Protein AF-A0A1I1NM70-F1 (afdb_monomer_lite)

pLDDT: mean 79.46, std 13.64, range [44.12, 96.5]

Foldseek 3Di:
DDDDDDDDDPDDDPDDDDDDPDPDPPPVVVVVVVVVVVVVVVVVVVVVVVVVVVVVVVVVVVVVVVVVVVVVVVVVVVVVVVVVVVVVVVVVVVVVVVVVVVVVCVCPDPVVVVVCCCPPVVDDDDDPVNDDDDDPPDPPCPVVPD

Radius of gyration: 61.26 Å; chains: 1; bounding box: 135×23×159 Å

Sequence (146 aa):
MAGREYDYIKGNTVVKPSRKSVVTKPKKKQSDLQRVKKSKNKRVKNETIETRKSTLMISIVILSLGIFVIGGDAKVYNMQKKVTDVSTQISSAQETNEALKVKLLKFGSLENIKKNSEEKLSMIVPTKKDIAKIDFSENYFENVRK

Secondary structure (DSSP, 8-state):
----------S---SPPPPPP-----HHHHHHHHHHHHHHHHHHHHHHHHHHHHHHHHHHHHHHHHHHHHHHHHHHHHHHHHHHHHHHHHHHHHHHHHHHHHHHHHHSSHHHHHHHHHHHS---PPPTTT------SS-TTGGG--

Organism: NCBI:txid119641

Structure (mmCIF, N/CA/C/O backbone):
data_AF-A0A1I1NM70-F1
#
_entry.id   AF-A0A1I1NM70-F1
#
loop_
_atom_site.group_PDB
_atom_site.id
_atom_site.type_symbol
_atom_site.label_atom_id
_atom_site.label_alt_id
_atom_site.label_comp_id
_atom_site.label_asym_id
_atom_site.label_entity_id
_atom_site.label_seq_id
_atom_site.pdbx_PDB_ins_code
_atom_site.Cartn_x
_atom_site.Cartn_y
_atom_site.Cartn_z
_atom_site.occupancy
_atom_site.B_iso_or_equiv
_atom_site.auth_seq_id
_atom_site.auth_comp_id
_atom_site.auth_asym_id
_atom_site.auth_atom_id
_atom_site.pdbx_PDB_model_num
ATOM 1 N N . MET A 1 1 ? 65.548 10.050 -50.792 1.00 44.12 1 MET A N 1
ATOM 2 C CA . MET A 1 1 ? 66.484 9.822 -51.913 1.00 44.12 1 MET A CA 1
ATOM 3 C C . MET A 1 1 ? 65.778 8.957 -52.944 1.00 44.12 1 MET A C 1
ATOM 5 O O . MET A 1 1 ? 65.352 7.871 -52.589 1.00 44.12 1 MET A O 1
ATOM 9 N N . ALA A 1 2 ? 65.579 9.448 -54.167 1.00 44.22 2 ALA A N 1
ATOM 10 C CA . ALA A 1 2 ? 65.074 8.637 -55.276 1.00 44.22 2 ALA A CA 1
ATOM 11 C C . ALA A 1 2 ? 65.999 8.882 -56.473 1.00 44.22 2 ALA A C 1
ATOM 13 O O . ALA A 1 2 ? 65.968 9.955 -57.081 1.00 44.22 2 ALA A O 1
ATOM 14 N N . GLY A 1 3 ? 66.902 7.926 -56.703 1.00 49.38 3 GLY A N 1
ATOM 15 C CA . GLY A 1 3 ? 67.853 7.938 -57.807 1.00 49.38 3 GLY A CA 1
ATOM 16 C C . GLY A 1 3 ? 67.106 7.872 -59.133 1.00 49.38 3 GLY A C 1
ATOM 17 O O . GLY A 1 3 ? 66.206 7.056 -59.306 1.00 49.38 3 GLY A O 1
ATOM 18 N N . ARG A 1 4 ? 67.433 8.790 -60.042 1.00 59.56 4 ARG A N 1
ATOM 19 C CA . ARG A 1 4 ? 66.891 8.805 -61.400 1.00 59.56 4 ARG A CA 1
ATOM 20 C C . ARG A 1 4 ? 67.797 7.935 -62.263 1.00 59.56 4 ARG A C 1
ATOM 22 O O . ARG A 1 4 ? 68.930 8.330 -62.520 1.00 59.56 4 ARG A O 1
ATOM 29 N N . GLU A 1 5 ? 67.309 6.769 -62.663 1.00 56.03 5 GLU A N 1
ATOM 30 C CA . GLU A 1 5 ? 67.957 5.940 -63.679 1.00 56.03 5 GLU A CA 1
ATOM 31 C C . GLU A 1 5 ? 67.785 6.603 -65.050 1.00 56.03 5 GLU A C 1
ATOM 33 O O . GLU A 1 5 ? 66.685 7.016 -65.428 1.00 56.03 5 GLU A O 1
ATOM 38 N N . TYR A 1 6 ? 68.894 6.746 -65.772 1.00 58.41 6 TYR A N 1
ATOM 39 C CA . TYR A 1 6 ? 68.922 7.220 -67.150 1.00 58.41 6 TYR A CA 1
ATOM 40 C C . TYR A 1 6 ? 69.507 6.100 -68.010 1.00 58.41 6 TYR A C 1
ATOM 42 O O . TYR A 1 6 ? 70.611 5.635 -67.731 1.00 58.41 6 TYR A O 1
ATOM 50 N N . ASP A 1 7 ? 68.791 5.696 -69.060 1.00 54.09 7 ASP A N 1
ATOM 51 C CA . ASP A 1 7 ? 69.349 4.839 -70.108 1.00 54.09 7 ASP A CA 1
ATOM 52 C C . ASP A 1 7 ? 70.300 5.676 -70.970 1.00 54.09 7 ASP A C 1
ATOM 54 O O . ASP A 1 7 ? 69.874 6.550 -71.731 1.00 54.09 7 ASP A O 1
ATOM 58 N N . TYR A 1 8 ? 71.603 5.430 -70.838 1.00 56.12 8 TYR A N 1
ATOM 59 C CA . TYR A 1 8 ? 72.620 6.044 -71.686 1.00 56.12 8 TYR A CA 1
ATOM 60 C C . TYR A 1 8 ? 72.863 5.163 -72.910 1.00 56.12 8 TYR A C 1
ATOM 62 O O . TYR A 1 8 ? 73.500 4.115 -72.822 1.00 56.12 8 TYR A O 1
ATOM 70 N N . ILE A 1 9 ? 72.393 5.611 -74.072 1.00 56.50 9 ILE A N 1
ATOM 71 C CA . ILE A 1 9 ? 72.704 4.980 -75.357 1.00 56.50 9 ILE A CA 1
ATOM 72 C C . ILE A 1 9 ? 74.000 5.608 -75.888 1.00 56.50 9 ILE A C 1
ATOM 74 O O . ILE A 1 9 ? 74.065 6.816 -76.111 1.00 56.50 9 ILE A O 1
ATOM 78 N N . LYS A 1 10 ? 75.053 4.802 -76.069 1.00 53.62 10 LYS A N 1
ATOM 79 C CA . LYS A 1 10 ? 76.337 5.245 -76.639 1.00 53.62 10 LYS A CA 1
ATOM 80 C C . LYS A 1 10 ? 76.267 5.242 -78.173 1.00 53.62 10 LYS A C 1
ATOM 82 O O . LYS A 1 10 ? 76.348 4.186 -78.788 1.00 53.62 10 LYS A O 1
ATOM 87 N N . GLY A 1 11 ? 76.137 6.426 -78.773 1.00 60.84 11 GLY A N 1
ATOM 88 C CA . GLY A 1 11 ? 76.180 6.664 -80.223 1.00 60.84 11 GLY A CA 1
ATOM 89 C C . GLY A 1 11 ? 75.861 8.125 -80.571 1.00 60.84 11 GLY A C 1
ATOM 90 O O . GLY A 1 11 ? 75.335 8.853 -79.731 1.00 60.84 11 GLY A O 1
ATOM 91 N N . ASN A 1 12 ? 76.193 8.579 -81.787 1.00 64.56 12 ASN A N 1
ATOM 92 C CA . ASN A 1 12 ? 75.953 9.961 -82.229 1.00 64.56 12 ASN A CA 1
ATOM 93 C C . ASN A 1 12 ? 74.453 10.220 -82.465 1.00 64.56 12 ASN A C 1
ATOM 95 O O . ASN A 1 12 ? 73.936 10.003 -83.559 1.00 64.56 12 ASN A O 1
ATOM 99 N N . THR A 1 13 ? 73.741 10.670 -81.433 1.00 57.06 13 THR A N 1
ATOM 100 C CA . THR A 1 13 ? 72.324 11.047 -81.512 1.00 57.06 13 THR A CA 1
ATOM 101 C C . THR A 1 13 ? 72.177 12.569 -81.547 1.00 57.06 13 THR A C 1
ATOM 103 O O . THR A 1 13 ? 72.145 13.224 -80.508 1.00 57.06 13 THR A O 1
ATOM 106 N N . VAL A 1 14 ? 72.029 13.131 -82.751 1.00 56.53 14 VAL A N 1
ATOM 107 C CA . VAL A 1 14 ? 71.741 14.563 -83.013 1.00 56.53 14 VAL A CA 1
ATOM 108 C C . VAL A 1 14 ? 70.280 14.942 -82.683 1.00 56.53 14 VAL A C 1
ATOM 110 O O . VAL A 1 14 ? 69.845 16.070 -82.897 1.00 56.53 14 VAL A O 1
ATOM 113 N N . VAL A 1 15 ? 69.492 14.038 -82.095 1.00 61.62 15 VAL A N 1
ATOM 114 C CA . VAL A 1 15 ? 68.088 14.300 -81.750 1.00 61.62 15 VAL A CA 1
ATOM 115 C C . VAL A 1 15 ? 67.907 14.259 -80.235 1.00 61.62 15 VAL A C 1
ATOM 117 O O . VAL A 1 15 ? 68.105 13.235 -79.587 1.00 61.62 15 VAL A O 1
ATOM 120 N N . LYS A 1 16 ? 67.543 15.419 -79.676 1.00 59.25 16 LYS A N 1
ATOM 121 C CA . LYS A 1 16 ? 67.317 15.677 -78.247 1.00 59.25 16 LYS A CA 1
ATOM 122 C C . LYS A 1 16 ? 66.402 14.602 -77.628 1.00 59.25 16 LYS A C 1
ATOM 124 O O . LYS A 1 16 ? 65.295 14.411 -78.138 1.00 59.25 16 LYS A O 1
ATOM 129 N N . PRO A 1 17 ? 66.796 13.932 -76.526 1.00 63.31 17 PRO A N 1
ATOM 130 C CA . PRO A 1 17 ? 65.972 12.893 -75.919 1.00 63.31 17 PRO A CA 1
ATOM 131 C C . PRO A 1 17 ? 64.638 13.480 -75.440 1.00 63.31 17 PRO A C 1
ATOM 133 O O . PRO A 1 17 ? 64.590 14.438 -74.663 1.00 63.31 17 PRO A O 1
ATOM 136 N N . SER A 1 18 ? 63.543 12.907 -75.941 1.00 60.72 18 SER A N 1
ATOM 137 C CA . SER A 1 18 ? 62.180 13.295 -75.585 1.00 60.72 18 SER A CA 1
ATOM 138 C C . SER A 1 18 ? 61.847 12.831 -74.167 1.00 60.72 18 SER A C 1
ATOM 140 O O . SER A 1 18 ? 62.003 11.662 -73.809 1.00 60.72 18 SER A O 1
ATOM 142 N N . ARG A 1 19 ? 61.379 13.766 -73.337 1.00 57.84 19 ARG A N 1
ATOM 143 C CA . ARG A 1 19 ? 60.963 13.508 -71.955 1.00 57.84 19 ARG A CA 1
ATOM 144 C C . ARG A 1 19 ? 59.649 12.721 -71.990 1.00 57.84 19 ARG A C 1
ATOM 146 O O . ARG A 1 19 ? 58.640 13.260 -72.441 1.00 57.84 19 ARG A O 1
ATOM 153 N N . LYS A 1 20 ? 59.617 11.481 -71.480 1.00 58.12 20 LYS A N 1
ATOM 154 C CA . LYS A 1 20 ? 58.338 10.788 -71.239 1.00 58.12 20 LYS A CA 1
ATOM 155 C C . LYS A 1 20 ? 57.509 11.648 -70.283 1.00 58.12 20 LYS A C 1
ATOM 157 O O . LYS A 1 20 ? 57.949 11.951 -69.172 1.00 58.12 20 LYS A O 1
ATOM 162 N N . SER A 1 21 ? 56.341 12.092 -70.739 1.00 52.53 21 SER A N 1
ATOM 163 C CA . SER A 1 21 ? 55.411 12.851 -69.913 1.00 52.53 21 SER A CA 1
ATOM 164 C C . SER A 1 21 ? 54.972 11.973 -68.744 1.00 52.53 21 SER A C 1
ATOM 166 O O . SER A 1 21 ? 54.626 10.802 -68.907 1.00 52.53 21 SER A O 1
ATOM 168 N N . VAL A 1 22 ? 55.027 12.531 -67.535 1.00 57.44 22 VAL A N 1
ATOM 169 C CA . VAL A 1 22 ? 54.484 11.881 -66.342 1.00 57.44 22 VAL A CA 1
ATOM 170 C C . VAL A 1 22 ? 53.010 11.615 -66.625 1.00 57.44 22 VAL A C 1
ATOM 172 O O . VAL A 1 22 ? 52.237 12.561 -66.792 1.00 57.44 22 VAL A O 1
ATOM 175 N N . VAL A 1 23 ? 52.627 10.337 -66.716 1.00 57.12 23 VAL A N 1
ATOM 176 C CA . VAL A 1 23 ? 51.231 9.921 -66.877 1.00 57.12 23 VAL A CA 1
ATOM 177 C C . VAL A 1 23 ? 50.465 10.434 -65.661 1.00 57.12 23 VAL A C 1
ATOM 179 O O . VAL A 1 23 ? 50.438 9.823 -64.593 1.00 57.12 23 VAL A O 1
ATOM 182 N N . THR A 1 24 ? 49.877 11.617 -65.805 1.00 58.94 24 THR A N 1
ATOM 183 C CA . THR A 1 24 ? 49.069 12.235 -64.764 1.00 58.94 24 THR A CA 1
ATOM 184 C C . THR A 1 24 ? 47.765 11.457 -64.749 1.00 58.94 24 THR A C 1
ATOM 186 O O . THR A 1 24 ? 46.991 11.528 -65.704 1.00 58.94 24 THR A O 1
ATOM 189 N N . LYS A 1 25 ? 47.538 10.646 -63.704 1.00 58.91 25 LYS A N 1
ATOM 190 C CA . LYS A 1 25 ? 46.290 9.879 -63.565 1.00 58.91 25 LYS A CA 1
ATOM 191 C C . LYS A 1 25 ? 45.101 10.829 -63.795 1.00 58.91 25 LYS A C 1
ATOM 193 O O . LYS A 1 25 ? 45.075 11.902 -63.188 1.00 58.91 25 LYS A O 1
ATOM 198 N N . PRO A 1 26 ? 44.128 10.476 -64.654 1.00 63.34 26 PRO A N 1
ATOM 199 C CA . PRO A 1 26 ? 43.073 11.403 -65.048 1.00 63.34 26 PRO A CA 1
ATOM 200 C C . PRO A 1 26 ? 42.281 11.858 -63.817 1.00 63.34 26 PRO A C 1
ATOM 202 O O . PRO A 1 26 ? 41.738 11.025 -63.087 1.00 63.34 26 PRO A O 1
ATOM 205 N N . LYS A 1 27 ? 42.197 13.179 -63.592 1.00 62.09 27 LYS A N 1
ATOM 206 C CA . LYS A 1 27 ? 41.511 13.796 -62.436 1.00 62.09 27 LYS A CA 1
ATOM 207 C C . LYS A 1 27 ? 40.074 13.276 -62.247 1.00 62.09 27 LYS A C 1
ATOM 209 O O . LYS A 1 27 ? 39.661 13.062 -61.109 1.00 62.09 27 LYS A O 1
ATOM 214 N N . LYS A 1 28 ? 39.359 12.970 -63.344 1.00 62.47 28 LYS A N 1
ATOM 215 C CA . LYS A 1 28 ? 38.020 12.340 -63.326 1.00 62.47 28 LYS A CA 1
ATOM 216 C C . LYS A 1 28 ? 37.995 11.009 -62.558 1.00 62.47 28 LYS A C 1
ATOM 218 O O . LYS A 1 28 ? 37.137 10.796 -61.710 1.00 62.47 28 LYS A O 1
ATOM 223 N N . LYS A 1 29 ? 39.001 10.148 -62.750 1.00 67.38 29 LYS A N 1
ATOM 224 C CA . LYS A 1 29 ? 39.061 8.834 -62.087 1.00 67.38 29 LYS A CA 1
ATOM 225 C C . LYS A 1 29 ? 39.241 8.963 -60.568 1.00 67.38 29 LYS A C 1
ATOM 227 O O . LYS A 1 29 ? 38.726 8.140 -59.822 1.00 67.38 29 LYS A O 1
ATOM 232 N N . GLN A 1 30 ? 39.925 10.006 -60.086 1.00 70.38 30 GLN A N 1
ATOM 233 C CA . GLN A 1 30 ? 40.035 10.278 -58.646 1.00 70.38 30 GLN A CA 1
ATOM 234 C C . GLN A 1 30 ? 38.749 10.860 -58.048 1.00 70.38 30 GLN A C 1
ATOM 236 O O . GLN A 1 30 ? 38.370 10.448 -56.950 1.00 70.38 30 GLN A O 1
ATOM 241 N N . SER A 1 31 ? 38.064 11.780 -58.738 1.00 74.25 31 SER A N 1
ATOM 242 C CA . SER A 1 31 ? 36.797 12.336 -58.242 1.00 74.25 31 SER A CA 1
ATOM 243 C C . SER A 1 31 ? 35.705 11.273 -58.143 1.00 74.25 31 SER A C 1
ATOM 245 O O . SER A 1 31 ? 34.957 11.255 -57.165 1.00 74.25 31 SER A O 1
ATOM 247 N N . ASP A 1 32 ? 35.660 10.343 -59.096 1.00 79.06 32 ASP A N 1
ATOM 248 C CA . ASP A 1 32 ? 34.676 9.259 -59.103 1.00 79.06 32 ASP A CA 1
ATOM 249 C C . ASP A 1 32 ? 34.942 8.260 -57.970 1.00 79.06 32 ASP A C 1
ATOM 251 O O . ASP A 1 32 ? 34.029 7.901 -57.225 1.00 79.06 32 ASP A O 1
ATOM 255 N N . LEU A 1 33 ? 36.211 7.911 -57.722 1.00 77.06 33 LEU A N 1
ATOM 256 C CA . LEU A 1 33 ? 36.601 7.094 -56.566 1.00 77.06 33 LEU A CA 1
ATOM 257 C C . LEU A 1 33 ? 36.244 7.763 -55.228 1.00 77.06 33 LEU A C 1
ATOM 259 O O . LEU A 1 33 ? 35.811 7.086 -54.294 1.00 77.06 33 LEU A O 1
ATOM 263 N N . GLN A 1 34 ? 36.385 9.088 -55.116 1.00 79.88 34 GLN A N 1
ATOM 264 C CA . GLN A 1 34 ? 35.972 9.822 -53.916 1.00 79.88 34 GLN A CA 1
ATOM 265 C C . GLN A 1 34 ? 34.447 9.848 -53.743 1.00 79.88 34 GLN A C 1
ATOM 267 O O . GLN A 1 34 ? 33.965 9.720 -52.617 1.00 79.88 34 GLN A O 1
ATOM 272 N N . ARG A 1 35 ? 33.679 9.970 -54.833 1.00 80.88 35 ARG A N 1
ATOM 273 C CA . ARG A 1 35 ? 32.208 9.903 -54.803 1.00 80.88 35 ARG A CA 1
ATOM 274 C C . ARG A 1 35 ? 31.720 8.530 -54.346 1.00 80.88 35 ARG A C 1
ATOM 276 O O . ARG A 1 35 ? 30.877 8.469 -53.455 1.00 80.88 35 ARG A O 1
ATOM 283 N N . VAL A 1 36 ? 32.312 7.452 -54.864 1.00 80.94 36 VAL A N 1
ATOM 284 C CA . VAL A 1 36 ? 31.992 6.072 -54.454 1.00 80.94 36 VAL A CA 1
ATOM 285 C C . VAL A 1 36 ? 32.359 5.818 -52.987 1.00 80.94 36 VAL A C 1
ATOM 287 O O . VAL A 1 36 ? 31.592 5.202 -52.253 1.00 80.94 36 VAL A O 1
ATOM 290 N N . LYS A 1 37 ? 33.501 6.329 -52.506 1.00 80.81 37 LYS A N 1
ATOM 291 C CA . LYS A 1 37 ? 33.854 6.236 -51.076 1.00 80.81 37 LYS A CA 1
ATOM 292 C C . LYS A 1 37 ? 32.874 7.011 -50.189 1.00 80.81 37 LYS A C 1
ATOM 294 O O . LYS A 1 37 ? 32.457 6.505 -49.150 1.00 80.81 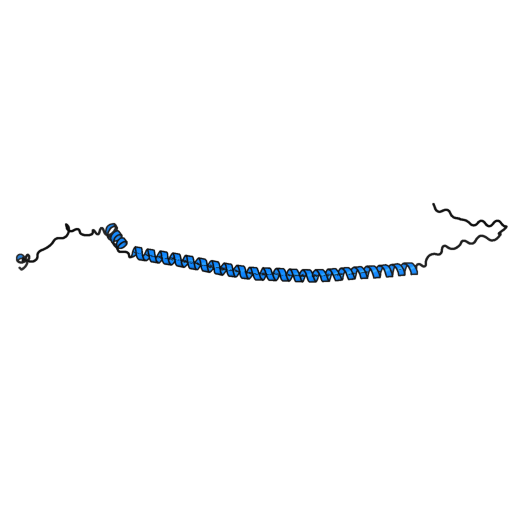37 LYS A O 1
ATOM 299 N N . LYS A 1 38 ? 32.464 8.216 -50.601 1.00 79.94 38 LYS A N 1
ATOM 300 C CA . LYS A 1 38 ? 31.481 9.026 -49.862 1.00 79.94 38 LYS A CA 1
ATOM 301 C C . LYS A 1 38 ? 30.102 8.365 -49.823 1.00 79.94 38 LYS A C 1
ATOM 303 O O . LYS A 1 38 ? 29.476 8.390 -48.768 1.00 79.94 38 LYS A O 1
ATOM 308 N N . SER A 1 39 ? 29.631 7.769 -50.920 1.00 79.94 39 SER A N 1
ATOM 309 C CA . SER A 1 39 ? 28.336 7.075 -50.942 1.00 79.94 39 SER A CA 1
ATOM 310 C C . SER A 1 39 ? 28.348 5.807 -50.085 1.00 79.94 39 SER A C 1
ATOM 312 O O . SER A 1 39 ? 27.417 5.606 -49.309 1.00 79.94 39 SER A O 1
ATOM 314 N N . LYS A 1 4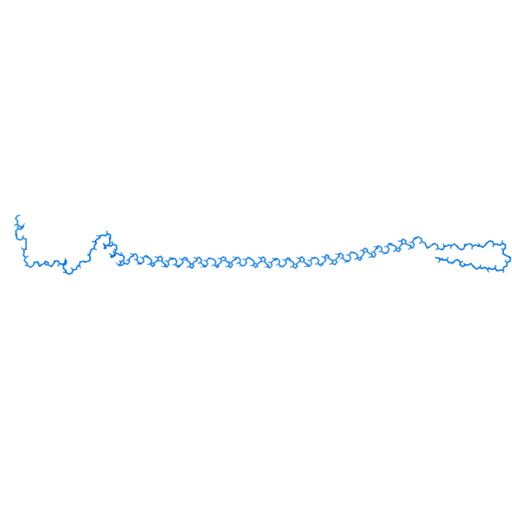0 ? 29.432 5.016 -50.123 1.00 80.62 40 LYS A N 1
ATOM 315 C CA . LYS A 1 40 ? 29.618 3.865 -49.221 1.00 80.62 40 LYS A CA 1
ATOM 316 C C . LYS A 1 40 ? 29.618 4.285 -47.750 1.00 80.62 40 LYS A C 1
ATOM 318 O O . LYS A 1 40 ? 28.870 3.722 -46.960 1.00 80.62 40 LYS A O 1
ATOM 323 N N . ASN A 1 41 ? 30.370 5.328 -47.395 1.00 80.12 41 ASN A N 1
ATOM 324 C CA . ASN A 1 41 ? 30.412 5.819 -46.013 1.00 80.12 41 ASN A CA 1
ATOM 325 C C . ASN A 1 41 ? 29.061 6.376 -45.541 1.00 80.12 41 ASN A C 1
ATOM 327 O O . ASN A 1 41 ? 28.719 6.223 -44.373 1.00 80.12 41 ASN A O 1
ATOM 331 N N . LYS A 1 42 ? 28.283 7.017 -46.424 1.00 81.50 42 LYS A N 1
ATOM 332 C CA . LYS A 1 42 ? 26.915 7.454 -46.103 1.00 81.50 42 LYS A CA 1
ATOM 333 C C . LYS A 1 42 ? 25.990 6.265 -45.852 1.00 81.50 42 LYS A C 1
ATOM 335 O O . LYS A 1 42 ? 25.238 6.295 -44.889 1.00 81.50 42 LYS A O 1
ATOM 340 N N . ARG A 1 43 ? 26.085 5.213 -46.667 1.00 78.81 43 ARG A N 1
ATOM 341 C CA . ARG A 1 43 ? 25.276 4.001 -46.507 1.00 78.81 43 ARG A CA 1
ATOM 342 C C . ARG A 1 43 ? 25.561 3.287 -45.182 1.00 78.81 43 ARG A C 1
ATOM 344 O O . ARG A 1 43 ? 24.631 3.062 -44.426 1.00 78.81 43 ARG A O 1
ATOM 351 N N . VAL A 1 44 ? 26.834 3.076 -44.840 1.00 81.38 44 VAL A N 1
ATOM 352 C CA . VAL A 1 44 ? 27.230 2.468 -43.551 1.00 81.38 44 VAL A CA 1
ATOM 353 C C . VAL A 1 44 ? 26.782 3.327 -42.357 1.00 81.38 44 VAL A C 1
ATOM 355 O O . VAL A 1 44 ? 26.324 2.812 -41.337 1.00 81.38 44 VAL A O 1
ATOM 358 N N . LYS A 1 45 ? 26.854 4.661 -42.472 1.00 80.12 45 LYS A N 1
ATOM 359 C CA . LYS A 1 45 ? 26.326 5.564 -41.436 1.00 80.12 45 LYS A CA 1
ATOM 360 C C . LYS A 1 45 ? 24.809 5.452 -41.293 1.00 80.12 45 LYS A C 1
ATOM 362 O O . LYS A 1 45 ? 24.317 5.421 -40.174 1.00 80.12 45 LYS A O 1
ATOM 367 N N . ASN A 1 46 ? 24.076 5.364 -42.395 1.00 81.12 46 ASN A N 1
ATOM 368 C CA . ASN A 1 46 ? 22.624 5.217 -42.347 1.00 81.12 46 ASN A CA 1
ATOM 369 C C . ASN A 1 46 ? 22.220 3.864 -41.744 1.00 81.12 46 ASN A C 1
ATOM 371 O O . ASN A 1 46 ? 21.390 3.843 -40.844 1.00 81.12 46 ASN A O 1
ATOM 375 N N . GLU A 1 47 ? 22.885 2.774 -42.135 1.00 80.62 47 GLU A N 1
ATOM 376 C CA . GLU A 1 47 ? 22.653 1.429 -41.585 1.00 80.62 47 GLU A CA 1
ATOM 377 C C . GLU A 1 47 ? 22.919 1.384 -40.065 1.00 80.62 47 GLU A C 1
ATOM 379 O O . GLU A 1 47 ? 22.136 0.827 -39.299 1.00 80.62 47 GLU A O 1
ATOM 384 N N . THR A 1 48 ? 23.978 2.047 -39.583 1.00 79.25 48 THR A N 1
ATOM 385 C CA . THR A 1 48 ? 24.261 2.147 -38.134 1.00 79.25 48 THR A CA 1
ATOM 386 C C . THR A 1 48 ? 23.290 3.055 -37.374 1.00 79.25 48 THR A C 1
ATOM 388 O O . THR A 1 48 ? 23.050 2.842 -36.187 1.00 79.25 48 THR A O 1
ATOM 391 N N . ILE A 1 49 ? 22.714 4.069 -38.024 1.00 83.69 49 ILE A N 1
ATOM 392 C CA . ILE A 1 49 ? 21.667 4.910 -37.429 1.00 83.69 49 ILE A CA 1
ATOM 393 C C . ILE A 1 49 ? 20.348 4.137 -37.341 1.00 83.69 49 ILE A C 1
ATOM 395 O O . ILE A 1 49 ? 19.660 4.235 -36.328 1.00 83.69 49 ILE A O 1
ATOM 399 N N . GLU A 1 50 ? 19.997 3.365 -38.367 1.00 82.94 50 GLU A N 1
ATOM 400 C CA . GLU A 1 50 ? 18.778 2.551 -38.386 1.00 82.94 50 GLU A CA 1
ATOM 401 C C . GLU A 1 50 ? 18.806 1.456 -37.321 1.00 82.94 50 GLU A C 1
ATOM 403 O O . GLU A 1 50 ? 17.845 1.324 -36.561 1.00 82.94 50 GLU A O 1
ATOM 408 N N . THR A 1 51 ? 19.930 0.749 -37.169 1.00 83.06 51 THR A N 1
ATOM 409 C CA . THR A 1 51 ? 20.068 -0.251 -36.100 1.00 83.06 51 THR A CA 1
ATOM 410 C C . THR A 1 51 ? 19.973 0.383 -34.715 1.00 83.06 51 THR A C 1
ATOM 412 O O . THR A 1 51 ? 19.227 -0.107 -33.871 1.00 83.06 51 THR A O 1
ATOM 415 N N . ARG A 1 52 ? 20.622 1.534 -34.488 1.00 85.19 52 ARG A N 1
ATOM 416 C CA . ARG A 1 52 ? 20.505 2.282 -33.223 1.00 85.19 52 ARG A CA 1
ATOM 417 C C . ARG A 1 52 ? 19.075 2.732 -32.935 1.00 85.19 52 ARG A C 1
ATOM 419 O O . ARG A 1 52 ? 18.641 2.634 -31.793 1.00 85.19 52 ARG A O 1
ATOM 426 N N . LYS A 1 53 ? 18.338 3.204 -33.944 1.00 87.75 53 LYS A N 1
ATOM 427 C CA . LYS A 1 53 ? 16.924 3.587 -33.797 1.00 87.75 53 LYS A CA 1
ATOM 428 C C . LYS A 1 53 ? 16.057 2.392 -33.412 1.00 87.75 53 LYS A C 1
ATOM 430 O O . LYS A 1 53 ? 15.249 2.517 -32.498 1.00 87.75 53 LYS A O 1
ATOM 435 N N . SER A 1 54 ? 16.262 1.240 -34.050 1.00 85.00 54 SER A N 1
ATOM 436 C CA . SER A 1 54 ? 15.536 0.010 -33.717 1.00 85.00 54 SER A CA 1
ATOM 437 C C . SER A 1 54 ? 15.829 -0.448 -32.287 1.00 85.00 54 SER A C 1
ATOM 439 O O . SER A 1 54 ? 14.904 -0.735 -31.531 1.00 85.00 54 SER A O 1
ATOM 441 N N . THR A 1 55 ? 17.100 -0.460 -31.874 1.00 89.88 55 THR A N 1
ATOM 442 C CA . THR A 1 55 ? 17.484 -0.822 -30.501 1.00 89.88 55 THR A CA 1
ATOM 443 C C . THR A 1 55 ? 16.918 0.160 -29.474 1.00 89.88 55 THR A C 1
ATOM 445 O O . THR A 1 55 ? 16.445 -0.260 -28.420 1.00 89.88 55 THR A O 1
ATOM 448 N N . LEU A 1 56 ? 16.910 1.463 -29.778 1.00 92.00 56 LEU A N 1
ATOM 449 C CA . LEU A 1 56 ? 16.290 2.477 -28.920 1.00 92.00 56 LEU A CA 1
ATOM 450 C C . LEU A 1 56 ? 14.777 2.276 -28.798 1.00 92.00 56 LEU A C 1
ATOM 452 O O . LEU A 1 56 ? 14.247 2.375 -27.697 1.00 92.00 56 LEU A O 1
ATOM 456 N N . MET A 1 57 ? 14.090 1.949 -29.893 1.00 91.69 57 MET A N 1
ATOM 457 C CA . MET A 1 57 ? 12.650 1.686 -29.874 1.00 91.69 57 MET A CA 1
ATOM 458 C C . MET A 1 57 ? 12.313 0.479 -28.990 1.00 91.69 57 MET A C 1
ATOM 460 O O . MET A 1 57 ? 11.422 0.567 -28.150 1.00 91.69 57 MET A O 1
ATOM 464 N N . ILE A 1 58 ? 13.072 -0.614 -29.111 1.00 92.88 58 ILE A N 1
ATOM 465 C CA . ILE A 1 58 ? 12.910 -1.808 -28.267 1.00 92.88 58 ILE A CA 1
ATOM 466 C C . ILE A 1 58 ? 13.187 -1.478 -26.792 1.00 92.88 58 ILE A C 1
ATOM 468 O O . ILE A 1 58 ? 12.428 -1.886 -25.915 1.00 92.88 58 ILE A O 1
ATOM 472 N N . SER A 1 59 ? 14.231 -0.692 -26.516 1.00 93.50 59 SER A N 1
ATOM 473 C CA . SER A 1 59 ? 14.565 -0.243 -25.158 1.00 93.50 59 SER A CA 1
ATOM 474 C C . SER A 1 59 ? 13.428 0.566 -24.520 1.00 93.50 59 SER A C 1
ATOM 476 O O . SER A 1 59 ? 13.045 0.302 -23.381 1.00 93.50 59 SER A O 1
ATOM 478 N N . ILE A 1 60 ? 12.823 1.492 -25.271 1.00 94.56 60 ILE A N 1
ATOM 479 C CA . ILE A 1 60 ? 11.680 2.291 -24.803 1.00 94.56 60 ILE A CA 1
ATOM 480 C C . ILE A 1 60 ? 10.476 1.397 -24.489 1.00 94.56 60 ILE A C 1
ATOM 482 O O . ILE A 1 60 ? 9.826 1.593 -23.464 1.00 94.56 60 ILE A O 1
ATOM 486 N N . VAL A 1 61 ? 10.197 0.396 -25.328 1.00 95.56 61 VAL A N 1
ATOM 487 C CA . VAL A 1 61 ? 9.095 -0.550 -25.093 1.00 95.56 61 VAL A CA 1
ATOM 488 C C . VAL A 1 61 ? 9.313 -1.320 -23.789 1.00 95.56 61 VAL A C 1
ATOM 490 O O . VAL A 1 61 ? 8.423 -1.332 -22.940 1.00 95.56 61 VAL A O 1
ATOM 493 N N . ILE A 1 62 ? 10.504 -1.882 -23.573 1.00 94.75 62 ILE A N 1
ATOM 494 C CA . ILE A 1 62 ? 10.832 -2.623 -22.342 1.00 94.75 62 ILE A CA 1
ATOM 495 C C . ILE A 1 62 ? 10.734 -1.716 -21.109 1.00 94.75 62 ILE A C 1
ATOM 497 O O . ILE A 1 62 ? 10.148 -2.105 -20.099 1.00 94.75 62 ILE A O 1
ATOM 501 N N . LEU A 1 63 ? 11.253 -0.489 -21.197 1.00 95.50 63 LEU A N 1
ATOM 502 C CA . LEU A 1 63 ? 11.177 0.485 -20.110 1.00 95.50 63 LEU A CA 1
ATOM 503 C C . LEU A 1 63 ? 9.723 0.850 -19.780 1.00 95.50 63 LEU A C 1
ATOM 505 O O . LEU A 1 63 ? 9.347 0.888 -18.611 1.00 95.50 63 LEU A O 1
ATOM 509 N N . SER A 1 64 ? 8.890 1.072 -20.800 1.00 94.19 64 SER A N 1
ATOM 510 C CA . SER A 1 64 ? 7.472 1.390 -20.611 1.00 94.19 64 SER A CA 1
ATOM 511 C C . SER A 1 64 ? 6.698 0.243 -19.955 1.00 94.19 64 SER A C 1
ATOM 513 O O . SER A 1 64 ? 5.926 0.489 -19.031 1.00 94.19 64 SER A O 1
ATOM 515 N N . LEU A 1 65 ? 6.970 -1.006 -20.351 1.00 95.06 65 LEU A N 1
ATOM 516 C CA . LEU A 1 65 ? 6.417 -2.204 -19.714 1.00 95.06 65 LEU A CA 1
ATOM 517 C C . LEU A 1 65 ? 6.844 -2.297 -18.245 1.00 95.06 65 LEU A C 1
ATOM 519 O O . LEU A 1 65 ? 6.000 -2.524 -17.383 1.00 95.06 65 LEU A O 1
ATOM 523 N N . GLY A 1 66 ? 8.123 -2.051 -17.948 1.00 93.38 66 GLY A N 1
ATOM 524 C CA . GLY A 1 66 ? 8.632 -2.042 -16.575 1.00 93.38 66 GLY A CA 1
ATOM 525 C C . GLY A 1 66 ? 7.940 -1.000 -15.692 1.00 93.38 66 GLY A C 1
ATOM 526 O O . GLY A 1 66 ? 7.488 -1.322 -14.595 1.00 93.38 66 GLY A O 1
ATOM 527 N N . ILE A 1 67 ? 7.786 0.233 -16.186 1.00 93.19 67 ILE A N 1
ATOM 528 C CA . ILE A 1 67 ? 7.079 1.303 -15.461 1.00 93.19 67 ILE A CA 1
ATOM 529 C C . ILE A 1 67 ? 5.604 0.937 -15.250 1.00 93.19 67 ILE A C 1
ATOM 531 O O . ILE A 1 67 ? 5.061 1.181 -14.173 1.00 93.19 67 ILE A O 1
ATOM 535 N N . PHE A 1 68 ? 4.959 0.332 -16.251 1.00 93.00 68 PHE A N 1
ATOM 536 C CA . PHE A 1 68 ? 3.554 -0.059 -16.166 1.00 93.00 68 PHE A CA 1
ATOM 537 C C . PHE A 1 68 ? 3.314 -1.126 -15.090 1.00 93.00 68 PHE A C 1
ATOM 539 O O . PHE A 1 68 ? 2.378 -0.994 -14.301 1.00 93.00 68 PHE A O 1
ATOM 546 N N . VAL A 1 69 ? 4.188 -2.135 -15.007 1.00 92.25 69 VAL A N 1
ATOM 547 C CA . VAL A 1 69 ? 4.123 -3.182 -13.972 1.00 92.25 69 VAL A CA 1
ATOM 548 C C . VAL A 1 69 ? 4.298 -2.576 -12.579 1.00 92.25 69 VAL A C 1
ATOM 550 O O . VAL A 1 69 ? 3.437 -2.760 -11.722 1.00 92.25 69 VAL A O 1
ATOM 553 N N . ILE A 1 70 ? 5.343 -1.767 -12.374 1.00 92.38 70 ILE A N 1
ATOM 554 C CA . ILE A 1 70 ? 5.611 -1.126 -11.075 1.00 92.38 70 ILE A CA 1
ATOM 555 C C . ILE A 1 70 ? 4.446 -0.214 -10.659 1.00 92.38 70 ILE A C 1
ATOM 557 O O . ILE A 1 70 ? 4.041 -0.208 -9.496 1.00 92.38 70 ILE A O 1
ATOM 561 N N . GLY A 1 71 ? 3.882 0.550 -11.600 1.00 87.94 71 GLY A N 1
ATOM 562 C CA . GLY A 1 71 ? 2.731 1.415 -11.344 1.00 87.94 71 GLY A CA 1
ATOM 563 C C . GLY A 1 71 ? 1.470 0.635 -10.957 1.00 87.94 71 GLY A C 1
ATOM 564 O O . GLY A 1 71 ? 0.738 1.053 -10.055 1.00 87.94 71 GLY A O 1
ATOM 565 N N . GLY A 1 72 ? 1.235 -0.513 -11.598 1.00 87.88 72 GLY A N 1
ATOM 566 C CA . GLY A 1 72 ? 0.157 -1.436 -11.242 1.00 87.88 72 GLY A CA 1
ATOM 567 C C . GLY A 1 72 ? 0.318 -1.986 -9.826 1.00 87.88 72 GLY A C 1
ATOM 568 O O . GLY A 1 72 ? -0.600 -1.866 -9.008 1.00 87.88 72 GLY A O 1
ATOM 569 N N . ASP A 1 73 ? 1.507 -2.494 -9.507 1.00 89.75 73 ASP A N 1
ATOM 570 C CA . ASP A 1 73 ? 1.813 -3.061 -8.193 1.00 89.75 73 ASP A CA 1
ATOM 571 C C . ASP A 1 73 ? 1.696 -2.010 -7.085 1.00 89.75 73 ASP A C 1
ATOM 573 O O . ASP A 1 73 ? 1.065 -2.257 -6.056 1.00 89.75 73 ASP A O 1
ATOM 577 N N . ALA A 1 74 ? 2.201 -0.791 -7.303 1.00 88.88 74 ALA A N 1
ATOM 578 C CA . ALA A 1 74 ? 2.096 0.301 -6.335 1.00 88.88 74 ALA A CA 1
ATOM 579 C C . ALA A 1 74 ? 0.636 0.627 -5.967 1.00 88.88 74 ALA A C 1
ATOM 581 O O . ALA A 1 74 ? 0.326 0.920 -4.808 1.00 88.88 74 ALA A O 1
ATOM 582 N N . LYS A 1 75 ? -0.290 0.546 -6.932 1.00 90.94 75 LYS A N 1
ATOM 583 C CA . LYS A 1 75 ? -1.724 0.738 -6.676 1.00 90.94 75 LYS A CA 1
ATOM 584 C C . LYS A 1 75 ? -2.289 -0.383 -5.804 1.00 90.94 75 LYS A C 1
ATOM 586 O O . LYS A 1 75 ? -3.042 -0.104 -4.870 1.00 90.94 75 LYS A O 1
ATOM 591 N N . VAL A 1 76 ? -1.920 -1.628 -6.093 1.00 94.00 76 VAL A N 1
ATOM 592 C CA . VAL A 1 76 ? -2.357 -2.804 -5.330 1.00 94.00 76 VAL A CA 1
ATOM 593 C C . VAL A 1 76 ? -1.831 -2.746 -3.896 1.00 94.00 76 VAL A C 1
ATOM 595 O O . VAL A 1 76 ? -2.619 -2.895 -2.964 1.00 94.00 76 VAL A O 1
ATOM 598 N N . TYR A 1 77 ? -0.549 -2.430 -3.695 1.00 93.06 77 TYR A N 1
ATOM 599 C CA . TYR A 1 77 ? 0.036 -2.268 -2.360 1.00 93.06 77 TYR A CA 1
ATOM 600 C C . TYR A 1 77 ? -0.635 -1.155 -1.558 1.00 93.06 77 TYR A C 1
ATOM 602 O O . TYR A 1 77 ? -0.943 -1.336 -0.380 1.00 93.06 77 TYR A O 1
ATOM 610 N N . ASN A 1 78 ? -0.929 -0.017 -2.191 1.00 92.88 78 ASN A N 1
ATOM 611 C CA . ASN A 1 78 ? -1.665 1.059 -1.532 1.00 92.88 78 ASN A CA 1
ATOM 612 C C . ASN A 1 78 ? -3.074 0.624 -1.116 1.00 92.88 78 ASN A C 1
ATOM 614 O O . ASN A 1 78 ? -3.540 1.006 -0.043 1.00 92.88 78 ASN A O 1
ATOM 618 N N . MET A 1 79 ? -3.756 -0.178 -1.938 1.00 93.12 79 MET A N 1
ATOM 619 C CA . MET A 1 79 ? -5.074 -0.701 -1.590 1.00 93.12 79 MET A CA 1
ATOM 620 C C . MET A 1 79 ? -4.993 -1.697 -0.430 1.00 93.12 79 MET A C 1
ATOM 622 O O . MET A 1 79 ? -5.759 -1.571 0.520 1.00 93.12 79 MET A O 1
ATOM 626 N N . GLN A 1 80 ? -4.027 -2.621 -0.458 1.00 92.88 80 GLN A N 1
ATOM 627 C CA . GLN A 1 80 ? -3.783 -3.551 0.647 1.00 92.88 80 GLN A CA 1
ATOM 628 C C . GLN A 1 80 ? -3.493 -2.801 1.948 1.00 92.88 80 GLN A C 1
ATOM 630 O O . GLN A 1 80 ? -4.106 -3.093 2.968 1.00 92.88 80 GLN A O 1
ATOM 635 N N . LYS A 1 81 ? -2.643 -1.767 1.906 1.00 95.00 81 LYS A N 1
ATOM 636 C CA . LYS A 1 81 ? -2.338 -0.943 3.080 1.00 95.00 81 LYS A CA 1
ATOM 637 C C . LYS A 1 81 ? -3.591 -0.288 3.662 1.00 95.00 81 LYS A C 1
ATOM 639 O O . LYS A 1 81 ? -3.765 -0.305 4.873 1.00 95.00 81 LYS A O 1
ATOM 644 N N . LYS A 1 82 ? -4.468 0.264 2.815 1.00 95.06 82 LYS A N 1
ATOM 645 C CA . LYS A 1 82 ? -5.742 0.852 3.262 1.00 95.06 82 LYS A CA 1
ATOM 646 C C . LYS A 1 82 ? -6.657 -0.187 3.902 1.00 95.06 82 LYS A C 1
ATOM 648 O O . LYS A 1 82 ? -7.262 0.103 4.923 1.00 95.06 82 LYS A O 1
ATOM 653 N N . VAL A 1 83 ? -6.754 -1.382 3.321 1.00 95.00 83 VAL A N 1
ATOM 654 C CA . VAL A 1 83 ? -7.562 -2.473 3.888 1.00 95.00 83 VAL A CA 1
ATOM 655 C C . VAL A 1 83 ? -7.021 -2.889 5.254 1.00 95.00 83 VAL A C 1
ATOM 657 O O . VAL A 1 83 ? -7.794 -2.995 6.203 1.00 95.00 83 VAL A O 1
ATOM 660 N N . THR A 1 84 ? -5.705 -3.059 5.380 1.00 95.25 84 THR A N 1
ATOM 661 C CA . THR A 1 84 ? -5.067 -3.384 6.660 1.00 95.25 84 THR A CA 1
ATOM 662 C C . THR A 1 84 ? -5.308 -2.293 7.696 1.00 95.25 84 THR A C 1
ATOM 664 O O . THR A 1 84 ? -5.682 -2.606 8.818 1.00 95.25 84 THR A O 1
ATOM 667 N N . ASP A 1 85 ? -5.151 -1.023 7.322 1.00 96.50 85 ASP A N 1
ATOM 668 C CA . ASP A 1 85 ? -5.359 0.112 8.225 1.00 96.50 85 ASP A CA 1
ATOM 669 C C . ASP A 1 85 ? -6.819 0.235 8.689 1.00 96.50 85 ASP A C 1
ATOM 671 O O . ASP A 1 85 ? -7.099 0.461 9.861 1.00 96.50 85 ASP A O 1
ATOM 675 N N . VAL A 1 86 ? -7.781 0.004 7.795 1.00 95.25 86 VAL A N 1
ATOM 676 C CA . VAL A 1 86 ? -9.197 -0.056 8.180 1.00 95.25 86 VAL A CA 1
ATOM 677 C C . VAL A 1 86 ? -9.450 -1.236 9.121 1.00 95.25 86 VAL A C 1
ATOM 679 O O . VAL A 1 86 ? -10.158 -1.084 10.113 1.00 95.25 86 VAL A O 1
ATOM 682 N N . SER A 1 87 ? -8.852 -2.400 8.859 1.00 95.06 87 SER A N 1
ATOM 683 C CA . SER A 1 87 ? -8.995 -3.570 9.728 1.00 95.06 87 SER A CA 1
ATOM 684 C C . SER A 1 87 ? -8.436 -3.318 11.129 1.00 95.06 87 SER A C 1
ATOM 686 O O . SER A 1 87 ? -9.081 -3.688 12.107 1.00 95.06 87 SER A O 1
ATOM 688 N N . THR A 1 88 ? -7.268 -2.683 11.249 1.00 95.25 88 THR A N 1
ATOM 689 C CA . THR A 1 88 ? -6.673 -2.365 12.556 1.00 95.25 88 THR A CA 1
ATOM 690 C C . THR A 1 88 ? -7.502 -1.328 13.307 1.00 95.25 88 THR A C 1
ATOM 692 O O . THR A 1 88 ? -7.713 -1.475 14.512 1.00 95.25 88 THR A O 1
ATOM 695 N N . GLN A 1 89 ? -8.033 -0.321 12.607 1.00 95.56 89 GLN A N 1
ATOM 696 C CA . GLN A 1 89 ? -8.958 0.650 13.191 1.00 95.56 89 GLN A CA 1
ATOM 697 C C . GLN A 1 89 ? -10.239 -0.020 13.707 1.00 95.56 89 GLN A C 1
ATOM 699 O O . GLN A 1 89 ? -10.676 0.290 14.813 1.00 95.56 89 GLN A O 1
ATOM 704 N N . ILE A 1 90 ? -10.816 -0.967 12.957 1.00 94.81 90 ILE A N 1
ATOM 705 C CA . ILE A 1 90 ? -11.997 -1.731 13.390 1.00 94.81 90 ILE A CA 1
ATOM 706 C C . ILE A 1 90 ? -11.685 -2.555 14.642 1.00 94.81 90 ILE A C 1
ATOM 708 O O . ILE A 1 90 ? -12.450 -2.498 15.602 1.00 94.81 90 ILE A O 1
ATOM 712 N N . SER A 1 91 ? -10.565 -3.283 14.666 1.00 95.44 91 SER A N 1
ATOM 713 C CA . SER A 1 91 ? -10.166 -4.069 15.840 1.00 95.44 91 SER A CA 1
ATOM 714 C C . SER A 1 91 ? -9.974 -3.185 17.073 1.00 95.44 91 SER A C 1
ATOM 716 O O . SER A 1 91 ? -10.518 -3.485 18.132 1.00 95.44 91 SER A O 1
ATOM 718 N N . SER A 1 92 ? -9.297 -2.043 16.927 1.00 95.62 92 SER A N 1
ATOM 719 C CA . SER A 1 92 ? -9.128 -1.085 18.024 1.00 95.62 92 SER A CA 1
ATOM 720 C C . SER A 1 92 ? -10.466 -0.489 18.489 1.00 95.62 92 SER A C 1
ATOM 722 O O . SER A 1 92 ? -10.725 -0.364 19.689 1.00 95.62 92 SER A O 1
ATOM 724 N N . ALA A 1 93 ? -11.371 -0.170 17.560 1.00 95.12 93 ALA A N 1
ATOM 725 C CA . ALA A 1 93 ? -12.716 0.294 17.890 1.00 95.12 93 ALA A CA 1
ATOM 726 C C . ALA A 1 93 ? -13.530 -0.779 18.636 1.00 95.12 93 ALA A C 1
ATOM 728 O O . ALA A 1 93 ? -14.274 -0.461 19.563 1.00 95.12 93 ALA A O 1
ATOM 729 N N . GLN A 1 94 ? -13.371 -2.054 18.280 1.00 95.69 94 GLN A N 1
ATOM 730 C CA . GLN A 1 94 ? -14.028 -3.154 18.979 1.00 95.69 94 GLN A CA 1
ATOM 731 C C . GLN A 1 94 ? -13.471 -3.334 20.396 1.00 95.69 94 GLN A C 1
ATOM 733 O O . GLN A 1 94 ? -14.252 -3.385 21.344 1.00 95.69 94 GLN A O 1
ATOM 738 N N . GLU A 1 95 ? -12.148 -3.347 20.565 1.00 94.75 95 GLU A N 1
ATOM 739 C CA . GLU A 1 95 ? -11.505 -3.442 21.883 1.00 94.75 95 GLU A CA 1
ATOM 740 C C . GLU A 1 95 ? -11.928 -2.295 22.808 1.00 94.75 95 GLU A C 1
ATOM 742 O O . GLU A 1 95 ? -12.260 -2.503 23.978 1.00 94.75 95 GLU A O 1
ATOM 747 N N . THR A 1 96 ? -11.966 -1.067 22.284 1.00 95.00 96 THR A N 1
ATOM 748 C CA . THR A 1 96 ? -12.422 0.096 23.057 1.00 95.00 96 THR A CA 1
ATOM 749 C C . THR A 1 96 ? -13.897 -0.014 23.434 1.00 95.00 96 THR A C 1
ATOM 751 O O . THR A 1 96 ? -14.251 0.304 24.572 1.00 95.00 96 THR A O 1
ATOM 754 N N . ASN A 1 97 ? -14.752 -0.510 22.535 1.00 95.81 97 ASN A N 1
ATOM 755 C CA . ASN A 1 97 ? -16.167 -0.753 22.812 1.00 95.81 97 ASN A CA 1
ATOM 756 C C . ASN A 1 97 ? -16.358 -1.830 23.894 1.00 95.81 97 ASN A C 1
ATOM 758 O O . ASN A 1 97 ? -17.093 -1.617 24.859 1.00 95.81 97 ASN A O 1
ATOM 762 N N . GLU A 1 98 ? -15.632 -2.945 23.804 1.00 94.31 98 GLU A N 1
ATOM 763 C CA . GLU A 1 98 ? -15.644 -3.995 24.826 1.00 94.31 98 GLU A CA 1
ATOM 764 C C . GLU A 1 98 ? -15.174 -3.460 26.185 1.00 94.31 98 GLU A C 1
ATOM 766 O O . GLU A 1 98 ? -15.840 -3.668 27.204 1.00 94.31 98 GLU A O 1
ATOM 771 N N . ALA A 1 99 ? -14.093 -2.677 26.215 1.00 94.44 99 ALA A N 1
ATOM 772 C CA . ALA A 1 99 ? -13.612 -2.035 27.435 1.00 94.44 99 ALA A CA 1
ATOM 773 C C . ALA A 1 99 ? -14.642 -1.055 28.030 1.00 94.44 99 ALA A C 1
ATOM 775 O O . ALA A 1 99 ? -14.844 -1.026 29.248 1.00 94.44 99 ALA A O 1
ATOM 776 N N . LEU A 1 100 ? -15.318 -0.263 27.193 1.00 93.00 100 LEU A N 1
ATOM 777 C CA . LEU A 1 100 ? -16.409 0.632 27.597 1.00 93.00 100 LEU A CA 1
ATOM 778 C C . LEU A 1 100 ? -17.585 -0.147 28.185 1.00 93.00 100 LEU A C 1
ATOM 780 O O . LEU A 1 100 ? -18.081 0.212 29.253 1.00 93.00 100 LEU A O 1
ATOM 784 N N . LYS A 1 101 ? -17.984 -1.250 27.549 1.00 92.56 101 LYS A N 1
ATOM 785 C CA . LYS A 1 101 ? -19.039 -2.136 28.049 1.00 92.56 101 LYS A CA 1
ATOM 786 C C . LYS A 1 101 ? -18.685 -2.697 29.426 1.00 92.56 101 LYS A C 1
ATOM 788 O O . LYS A 1 101 ? -19.513 -2.657 30.333 1.00 92.56 101 LYS A O 1
ATOM 793 N N . VAL A 1 102 ? -17.444 -3.142 29.625 1.00 92.50 102 VAL A N 1
ATOM 794 C CA . VAL A 1 102 ? -16.963 -3.605 30.937 1.00 92.50 102 VAL A CA 1
ATOM 795 C C . VAL A 1 102 ? -16.981 -2.474 31.970 1.00 92.50 102 VAL A C 1
ATOM 797 O O . VAL A 1 102 ? -17.399 -2.695 33.107 1.00 92.50 102 VAL A O 1
ATOM 800 N N . LYS A 1 103 ? -16.572 -1.252 31.603 1.00 87.75 103 LYS A N 1
ATOM 801 C CA . LYS A 1 103 ? -16.646 -0.086 32.501 1.00 87.75 103 LYS A CA 1
ATOM 802 C C . LYS A 1 103 ? -18.085 0.245 32.897 1.00 87.75 103 LYS A C 1
ATOM 804 O O . LYS A 1 103 ? -18.325 0.501 34.072 1.00 87.75 103 LYS A O 1
ATOM 809 N N . LEU A 1 104 ? -19.033 0.196 31.961 1.00 87.88 104 LEU A N 1
ATOM 810 C CA . LEU A 1 104 ? -20.456 0.407 32.245 1.00 87.88 104 LEU A CA 1
ATOM 811 C C . LEU A 1 104 ? -20.999 -0.651 33.209 1.00 87.88 104 LEU A C 1
ATOM 813 O O . LEU A 1 104 ? -21.656 -0.305 34.189 1.00 87.88 104 LEU A O 1
ATOM 817 N N . LEU A 1 105 ? -20.657 -1.924 32.992 1.00 89.25 105 LEU A N 1
ATOM 818 C CA . LEU A 1 105 ? -21.031 -3.006 33.906 1.00 89.25 105 LEU A CA 1
ATOM 819 C C . LEU A 1 105 ? -20.436 -2.808 35.308 1.00 89.25 105 LEU A C 1
ATOM 821 O O . LEU A 1 105 ? -21.122 -3.036 36.298 1.00 89.25 105 LEU A O 1
ATOM 825 N N . LYS A 1 106 ?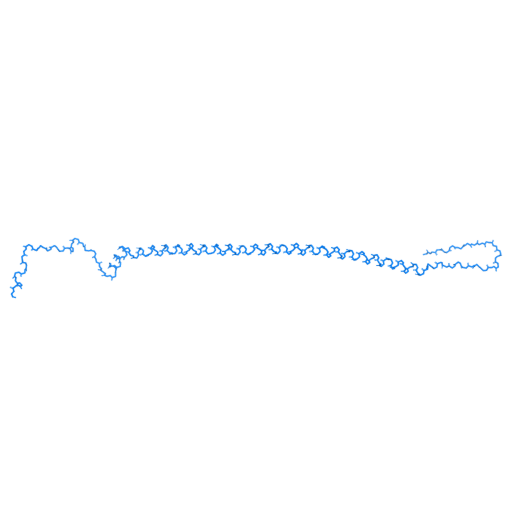 -19.188 -2.334 35.413 1.00 86.06 106 LYS A N 1
ATOM 826 C CA . LYS A 1 106 ? -18.564 -1.976 36.700 1.00 86.06 106 LYS A CA 1
ATOM 827 C C . LYS A 1 106 ? -19.170 -0.731 37.343 1.00 86.06 106 LYS A C 1
ATOM 829 O O . LYS A 1 106 ? -19.109 -0.594 38.558 1.00 86.06 106 LYS A O 1
ATOM 834 N N . PHE A 1 107 ? -19.703 0.204 36.563 1.00 82.31 107 PHE A N 1
ATOM 835 C CA . PHE A 1 107 ? -20.381 1.383 37.098 1.00 82.31 107 PHE A CA 1
ATOM 836 C C . PHE A 1 107 ? -21.742 1.017 37.694 1.00 82.31 107 PHE A C 1
ATOM 838 O O . PHE A 1 107 ? -22.050 1.423 38.809 1.00 82.31 107 PHE A O 1
ATOM 845 N N . GLY A 1 108 ? -22.518 0.195 36.983 1.00 79.88 108 GLY A N 1
ATOM 846 C CA . GLY A 1 108 ? -23.801 -0.324 37.460 1.00 79.88 108 GLY A CA 1
ATOM 847 C C . GLY A 1 108 ? -23.691 -1.491 38.445 1.00 79.88 108 GLY A C 1
ATOM 848 O O . GLY A 1 108 ? -24.719 -2.011 38.873 1.00 79.88 108 GLY A O 1
ATOM 849 N N . SER A 1 109 ? -22.480 -1.942 38.791 1.00 84.12 109 SER A N 1
ATOM 850 C CA . SER A 1 109 ? -22.315 -3.059 39.716 1.00 84.12 109 SER A CA 1
ATOM 851 C C . SER A 1 109 ? -22.715 -2.652 41.131 1.00 84.12 109 SER A C 1
ATOM 853 O O . SER A 1 109 ? -22.456 -1.534 41.589 1.00 84.12 109 SER A O 1
ATOM 855 N N . LEU A 1 110 ? -23.315 -3.604 41.848 1.00 74.19 110 LEU A N 1
ATOM 856 C CA . LEU A 1 110 ? -23.776 -3.417 43.223 1.00 74.19 110 LEU A CA 1
ATOM 857 C C . LEU A 1 110 ? -22.660 -2.903 44.144 1.00 74.19 110 LEU A C 1
ATOM 859 O O . LEU A 1 110 ? -22.912 -2.139 45.066 1.00 74.19 110 LEU A O 1
ATOM 863 N N . GLU A 1 111 ? -21.419 -3.298 43.871 1.00 79.19 111 GLU A N 1
ATOM 864 C CA . GLU A 1 111 ? -20.247 -2.908 44.646 1.00 79.19 111 GLU A CA 1
ATOM 865 C C . GLU A 1 111 ? -19.875 -1.435 44.459 1.00 79.19 111 GLU A C 1
ATOM 867 O O . GLU A 1 111 ? -19.543 -0.760 45.429 1.00 79.19 111 GLU A O 1
ATOM 872 N N . ASN A 1 112 ? -20.005 -0.892 43.247 1.00 80.94 112 ASN A N 1
ATOM 873 C CA . ASN A 1 112 ? -19.760 0.529 42.999 1.00 80.94 112 ASN A CA 1
ATOM 874 C C . ASN A 1 112 ? -20.898 1.406 43.546 1.00 80.94 112 ASN A C 1
ATOM 876 O O . ASN A 1 112 ? -20.658 2.492 44.075 1.00 80.94 112 ASN A O 1
ATOM 880 N N . ILE A 1 113 ? -22.135 0.900 43.484 1.00 80.12 113 ILE A N 1
ATOM 881 C CA . ILE A 1 113 ? -23.304 1.528 44.114 1.00 80.12 113 ILE A CA 1
ATOM 882 C C . ILE A 1 113 ? -23.131 1.562 45.635 1.00 80.12 113 ILE A C 1
ATOM 884 O O . ILE A 1 113 ? -23.286 2.620 46.244 1.00 80.12 113 ILE A O 1
ATOM 888 N N . LYS A 1 114 ? -22.753 0.432 46.245 1.00 79.69 114 LYS A N 1
ATOM 889 C CA . LYS A 1 114 ? -22.462 0.328 47.678 1.00 79.69 114 LYS A CA 1
ATOM 890 C C . LYS A 1 114 ? -21.362 1.307 48.080 1.00 79.69 114 LYS A C 1
ATOM 892 O O . LYS A 1 114 ? -21.576 2.107 48.981 1.00 79.69 114 LYS A O 1
ATOM 897 N N . LYS A 1 115 ? -20.242 1.318 47.354 1.00 83.50 115 LYS A N 1
ATOM 898 C CA . LYS A 1 115 ? -19.100 2.185 47.656 1.00 83.50 115 LYS A CA 1
ATOM 899 C C . LYS A 1 115 ? -19.440 3.675 47.540 1.00 83.50 115 LYS A C 1
ATOM 901 O O . LYS A 1 115 ? -19.123 4.434 48.445 1.00 83.50 115 LYS A O 1
ATOM 906 N N . ASN A 1 116 ? -20.153 4.103 46.489 1.00 83.19 116 ASN A N 1
ATOM 907 C CA . ASN A 1 116 ? -20.634 5.492 46.399 1.00 83.19 116 ASN A CA 1
ATOM 908 C C . ASN A 1 116 ? -21.627 5.836 47.520 1.00 83.19 116 ASN A C 1
ATOM 910 O O . ASN A 1 116 ? -21.605 6.958 48.018 1.00 83.19 116 ASN A O 1
ATOM 914 N N . SER A 1 117 ? -22.496 4.904 47.909 1.00 81.06 117 SER A N 1
ATOM 915 C CA . SER A 1 117 ? -23.476 5.132 48.977 1.00 81.06 117 SER A CA 1
ATOM 916 C C . SER A 1 117 ? -22.796 5.263 50.343 1.00 81.06 117 SER A C 1
ATOM 918 O O . SER A 1 117 ? -23.120 6.169 51.106 1.00 81.06 117 SER A O 1
ATOM 920 N N . GLU A 1 118 ? -21.806 4.419 50.626 1.00 83.81 118 GLU A N 1
ATOM 921 C CA . GLU A 1 118 ? -21.007 4.463 51.854 1.00 83.81 118 GLU A CA 1
ATOM 922 C C . GLU A 1 118 ? -20.111 5.711 51.909 1.00 83.81 118 GLU A C 1
ATOM 924 O O . GLU A 1 118 ? -20.106 6.421 52.911 1.00 83.81 118 GLU A O 1
ATOM 929 N N . GLU A 1 119 ? -19.393 6.031 50.827 1.00 84.50 119 GLU A N 1
ATOM 930 C CA . GLU A 1 119 ? -18.407 7.122 50.818 1.00 84.50 119 GLU A CA 1
ATOM 931 C C . GLU A 1 119 ? -19.026 8.514 50.622 1.00 84.50 119 GLU A C 1
ATOM 933 O O . GLU A 1 119 ? -18.572 9.471 51.247 1.00 84.50 119 GLU A O 1
ATOM 938 N N . LYS A 1 120 ? -20.042 8.665 49.757 1.00 84.56 120 LYS A N 1
ATOM 939 C CA . LYS A 1 120 ? -20.620 9.987 49.430 1.00 84.56 120 LYS A CA 1
ATOM 940 C C . LYS A 1 120 ? -21.907 10.306 50.166 1.00 84.56 120 LYS A C 1
ATOM 942 O O . LYS A 1 120 ? -22.174 11.475 50.419 1.00 84.56 120 LYS A O 1
ATOM 947 N N . LEU A 1 121 ? -22.725 9.294 50.444 1.00 85.06 121 LEU A N 1
ATOM 948 C CA . LEU A 1 121 ? -24.013 9.473 51.118 1.00 85.06 121 LEU A CA 1
ATOM 949 C C . LEU A 1 121 ? -23.946 9.075 52.596 1.00 85.06 121 LEU A C 1
ATOM 951 O O . LEU A 1 121 ? -24.959 9.159 53.286 1.00 85.06 121 LEU A O 1
ATOM 955 N N . SER A 1 122 ? -22.773 8.632 53.072 1.00 83.56 122 SER A N 1
ATOM 956 C CA . SER A 1 122 ? -22.561 8.129 54.434 1.00 83.56 122 SER A CA 1
ATOM 957 C C . SER A 1 122 ? -23.585 7.063 54.840 1.00 83.56 122 SER A C 1
ATOM 959 O O . SER A 1 122 ? -23.931 6.932 56.014 1.00 83.56 122 SER A O 1
ATOM 961 N N . MET A 1 123 ? -24.095 6.301 53.866 1.00 82.88 123 MET A N 1
ATOM 962 C CA . MET A 1 123 ? -25.010 5.198 54.127 1.00 82.88 123 MET A CA 1
ATOM 963 C C . MET A 1 123 ? -24.233 4.053 54.765 1.00 82.88 123 MET A C 1
ATOM 965 O O . MET A 1 123 ? -23.179 3.660 54.281 1.00 82.88 123 MET A O 1
ATOM 969 N N . ILE A 1 124 ? -24.774 3.491 55.836 1.00 79.75 124 ILE A N 1
ATOM 970 C CA . ILE A 1 124 ? -24.150 2.405 56.590 1.00 79.75 124 ILE A CA 1
ATOM 971 C C . ILE A 1 124 ? -25.051 1.185 56.457 1.00 79.75 124 ILE A C 1
ATOM 973 O O . ILE A 1 124 ? -26.267 1.298 56.615 1.00 79.75 124 ILE A O 1
ATOM 977 N N . VAL A 1 125 ? -24.481 0.018 56.151 1.00 79.06 125 VAL A N 1
ATOM 978 C CA . VAL A 1 125 ? -25.261 -1.225 56.135 1.00 79.06 125 VAL A CA 1
ATOM 979 C C . VAL A 1 125 ? -25.647 -1.559 57.582 1.00 79.06 125 VAL A C 1
ATOM 981 O O . VAL A 1 125 ? -24.745 -1.771 58.394 1.00 79.06 125 VAL A O 1
ATOM 984 N N . PRO A 1 126 ? -26.947 -1.608 57.930 1.00 77.56 126 PRO A N 1
ATOM 985 C CA . PRO A 1 126 ? -27.372 -1.807 59.308 1.00 77.56 126 PRO A CA 1
ATOM 986 C C . PRO A 1 126 ? -26.961 -3.192 59.812 1.00 77.56 126 PRO A C 1
ATOM 988 O O . PRO A 1 126 ? -27.179 -4.218 59.161 1.00 77.56 126 PRO A O 1
ATOM 991 N N . THR A 1 127 ? -26.374 -3.224 61.003 1.00 82.75 127 THR A N 1
ATOM 992 C CA . THR A 1 127 ? -25.966 -4.445 61.697 1.00 82.75 127 THR A CA 1
ATOM 993 C C . THR A 1 127 ? -27.079 -4.932 62.624 1.00 82.75 127 THR A C 1
ATOM 995 O O . THR A 1 127 ? -27.975 -4.180 62.986 1.00 82.75 127 THR A O 1
ATOM 998 N N . LYS A 1 128 ? -27.019 -6.187 63.100 1.00 78.56 128 LYS A N 1
ATOM 999 C CA . LYS A 1 128 ? -28.029 -6.74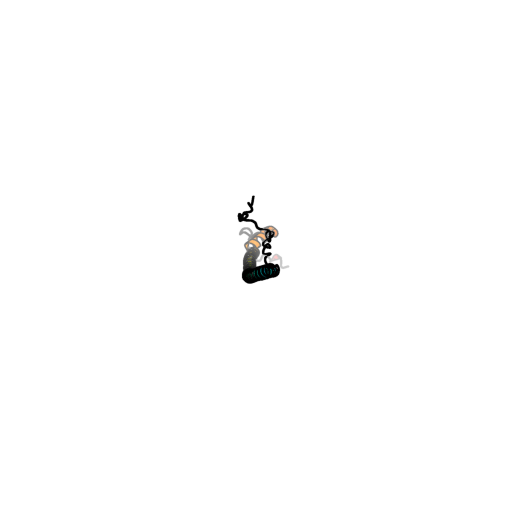4 64.034 1.00 78.56 128 LYS A CA 1
ATOM 1000 C C . LYS A 1 128 ? -28.243 -5.909 65.310 1.00 78.56 128 LYS A C 1
ATOM 1002 O O . LYS A 1 128 ? -29.277 -6.058 65.947 1.00 78.56 128 LYS A O 1
ATOM 1007 N N . LYS A 1 129 ? -27.270 -5.069 65.677 1.00 77.88 129 LYS A N 1
ATOM 1008 C CA . LYS A 1 129 ? -27.332 -4.138 66.815 1.00 77.88 129 LYS A CA 1
ATOM 1009 C C . LYS A 1 129 ? -28.151 -2.873 66.524 1.00 77.88 129 LYS A C 1
ATOM 1011 O O . LYS A 1 129 ? -28.644 -2.263 67.460 1.00 77.88 129 LYS A O 1
ATOM 1016 N N . ASP A 1 130 ? -28.321 -2.530 65.250 1.00 74.88 13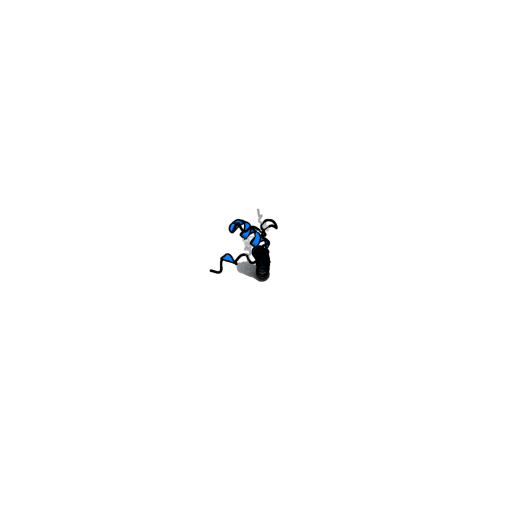0 ASP A N 1
ATOM 1017 C CA . ASP A 1 130 ? -29.036 -1.337 64.780 1.00 74.88 130 ASP A CA 1
ATOM 1018 C C . ASP A 1 130 ? -30.514 -1.646 64.469 1.00 74.88 130 ASP A C 1
ATOM 1020 O O . ASP A 1 130 ? -31.293 -0.762 64.122 1.00 74.88 130 ASP A O 1
ATOM 1024 N N . ILE A 1 131 ? -30.913 -2.919 64.587 1.00 78.00 131 ILE A N 1
ATOM 1025 C CA . ILE A 1 131 ? -32.282 -3.382 64.359 1.00 78.00 131 ILE A CA 1
ATOM 1026 C C . ILE A 1 131 ? -33.053 -3.307 65.679 1.00 78.00 131 ILE A C 1
ATOM 1028 O O . ILE A 1 131 ? -32.908 -4.169 66.547 1.00 78.00 131 ILE A O 1
ATOM 1032 N N . ALA A 1 132 ? -33.925 -2.309 65.808 1.00 77.81 132 ALA A N 1
ATOM 1033 C CA . ALA A 1 132 ? -34.931 -2.279 66.862 1.00 7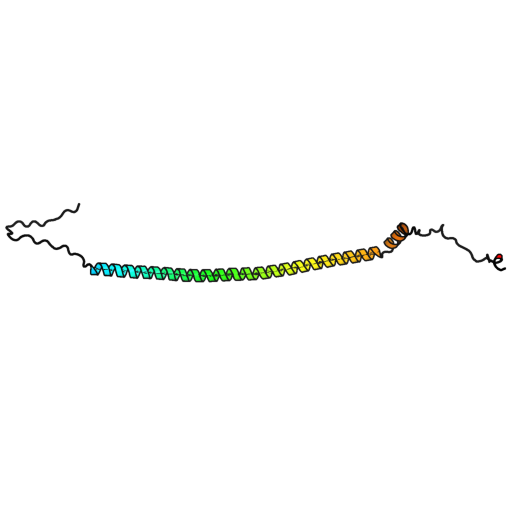7.81 132 ALA A CA 1
ATOM 1034 C C . ALA A 1 132 ? -36.094 -3.207 66.480 1.00 77.81 132 ALA A C 1
ATOM 1036 O O . ALA A 1 132 ? -36.835 -2.941 65.533 1.00 77.81 132 ALA A O 1
ATOM 1037 N N . LYS A 1 133 ? -36.258 -4.317 67.207 1.00 74.75 133 LYS A N 1
ATOM 1038 C CA . LYS A 1 133 ? -37.477 -5.127 67.128 1.00 74.75 133 LYS A CA 1
ATOM 1039 C C . LYS A 1 133 ? -38.520 -4.514 68.050 1.00 74.75 133 LYS A C 1
ATOM 1041 O O . LYS A 1 133 ? -38.377 -4.582 69.265 1.00 74.75 133 LYS A O 1
ATOM 1046 N N . ILE A 1 134 ? -39.541 -3.917 67.451 1.00 74.69 134 ILE A N 1
ATOM 1047 C CA . ILE A 1 134 ? -40.716 -3.428 68.164 1.00 74.69 134 ILE A CA 1
ATOM 1048 C C . ILE A 1 134 ? -41.743 -4.556 68.130 1.00 74.69 134 ILE A C 1
ATOM 1050 O O . ILE A 1 134 ? -42.150 -4.997 67.055 1.00 74.69 134 ILE A O 1
ATOM 1054 N N . ASP A 1 135 ? -42.093 -5.062 69.306 1.00 75.50 135 ASP A N 1
ATOM 1055 C CA . ASP A 1 135 ? -43.226 -5.960 69.480 1.00 75.50 135 ASP A CA 1
ATOM 1056 C C . ASP A 1 135 ? -44.490 -5.099 69.572 1.00 75.50 135 ASP A C 1
ATOM 1058 O O . ASP A 1 135 ? -44.519 -4.162 70.359 1.00 75.50 135 ASP A O 1
ATOM 1062 N N . PHE A 1 136 ? -45.500 -5.365 68.742 1.00 73.19 136 PHE A N 1
ATOM 1063 C CA . PHE A 1 136 ? -46.777 -4.635 68.728 1.00 73.19 136 PHE A CA 1
ATOM 1064 C C . PHE A 1 136 ? -47.885 -5.378 69.488 1.00 73.19 136 PHE A C 1
ATOM 1066 O O . PHE A 1 136 ? -49.062 -5.058 69.333 1.00 73.19 136 PHE A O 1
ATOM 1073 N N . SER A 1 137 ? -47.526 -6.397 70.271 1.00 76.44 137 SER A N 1
ATOM 1074 C CA . SER A 1 137 ? -48.492 -7.208 71.019 1.00 76.44 137 SER A CA 1
ATOM 1075 C C . SER A 1 137 ? -49.209 -6.424 72.126 1.00 76.44 137 SER A C 1
ATOM 1077 O O . SER A 1 137 ? -50.309 -6.805 72.518 1.00 76.44 137 SER A O 1
ATOM 1079 N N . GLU A 1 138 ? -48.640 -5.309 72.592 1.00 70.50 138 GLU A N 1
ATOM 1080 C CA . GLU A 1 138 ? -49.295 -4.383 73.521 1.00 70.50 138 GLU A CA 1
ATOM 1081 C C . GLU A 1 138 ? -49.694 -3.070 72.827 1.00 70.50 138 GLU A C 1
ATOM 1083 O O . GLU A 1 138 ? -49.047 -2.592 71.893 1.00 70.50 138 GLU A O 1
ATOM 1088 N N . ASN A 1 139 ? -50.797 -2.466 73.275 1.00 71.56 139 ASN A N 1
ATOM 1089 C CA . ASN A 1 139 ? -51.356 -1.266 72.662 1.00 71.56 139 ASN A CA 1
ATOM 1090 C C . ASN A 1 139 ? -50.703 0.009 73.226 1.00 71.56 139 ASN A C 1
ATOM 1092 O O . ASN A 1 139 ? -51.244 0.678 74.102 1.00 71.56 139 ASN A O 1
ATOM 1096 N N . TYR A 1 140 ? -49.538 0.378 72.690 1.00 67.94 140 TYR A N 1
ATOM 1097 C CA . TYR A 1 140 ? -48.743 1.529 73.153 1.00 67.94 140 TYR A CA 1
ATOM 1098 C C . TYR A 1 140 ? -49.378 2.918 72.913 1.00 67.94 140 TYR A C 1
ATOM 1100 O O . TYR A 1 140 ? -48.789 3.933 73.284 1.00 67.94 140 TYR A O 1
ATOM 1108 N N . PHE A 1 141 ? -50.573 2.992 72.312 1.00 73.56 141 PHE A N 1
ATOM 1109 C CA . PHE A 1 141 ? -51.255 4.245 71.960 1.00 73.56 141 PHE A CA 1
ATOM 1110 C C . PHE A 1 141 ? -52.566 4.490 72.722 1.00 73.56 141 PHE A C 1
ATOM 1112 O O . PHE A 1 141 ? -53.315 5.397 72.354 1.00 73.56 141 PHE A O 1
ATOM 1119 N N . GLU A 1 142 ? -52.859 3.740 73.791 1.00 67.38 142 GLU A N 1
ATOM 1120 C CA . GLU A 1 142 ? -54.087 3.945 74.583 1.00 67.38 142 GLU A CA 1
ATOM 1121 C C . GLU A 1 142 ? -54.243 5.389 75.089 1.00 67.38 142 GLU A C 1
ATOM 1123 O O . GLU A 1 142 ? -55.347 5.929 75.076 1.00 67.38 142 GLU A O 1
ATOM 1128 N N . ASN A 1 143 ? -53.136 6.061 75.416 1.00 66.50 143 ASN A N 1
ATOM 1129 C CA . ASN A 1 143 ? -53.134 7.442 75.913 1.00 66.50 143 ASN A CA 1
ATOM 1130 C C . ASN A 1 143 ? -53.156 8.530 74.823 1.00 66.50 143 ASN A C 1
ATOM 1132 O O . ASN A 1 143 ? -53.217 9.712 75.154 1.00 66.50 143 ASN A O 1
ATOM 1136 N N . VAL A 1 144 ? -53.100 8.167 73.537 1.00 69.12 144 VAL A N 1
ATOM 1137 C CA . VAL A 1 144 ? -53.126 9.129 72.412 1.00 69.12 144 VAL A CA 1
ATOM 1138 C C . VAL A 1 144 ? -54.550 9.309 71.862 1.00 69.12 144 VAL A C 1
ATOM 1140 O O . VAL A 1 144 ? -54.811 10.221 71.084 1.00 69.12 144 VAL A O 1
ATOM 1143 N N . ARG A 1 145 ? -55.507 8.482 72.306 1.00 58.59 145 ARG A N 1
ATOM 1144 C CA . ARG A 1 145 ? -56.939 8.674 72.040 1.00 58.59 145 ARG A CA 1
ATOM 1145 C C . ARG A 1 145 ? -57.561 9.575 73.113 1.00 58.59 145 ARG A C 1
ATOM 1147 O O . ARG A 1 145 ? -58.187 9.083 74.050 1.00 58.59 145 ARG A O 1
ATOM 1154 N N . LYS A 1 146 ? -57.396 10.888 72.969 1.00 53.25 146 LYS A N 1
ATOM 1155 C CA . LYS A 1 146 ? -58.276 11.893 73.580 1.00 53.25 146 LYS A CA 1
ATOM 1156 C C . LYS A 1 146 ? -58.660 12.938 72.550 1.00 53.25 146 LYS A C 1
ATOM 1158 O O . LYS A 1 146 ? -57.755 13.366 71.805 1.00 53.25 146 LYS A O 1
#